Protein AF-A0A091G1X2-F1 (afdb_monomer_lite)

Radius of gyration: 13.29 Å; chains: 1; bounding box: 31×38×31 Å

Sequence (80 aa):
MKIETEFSIGDE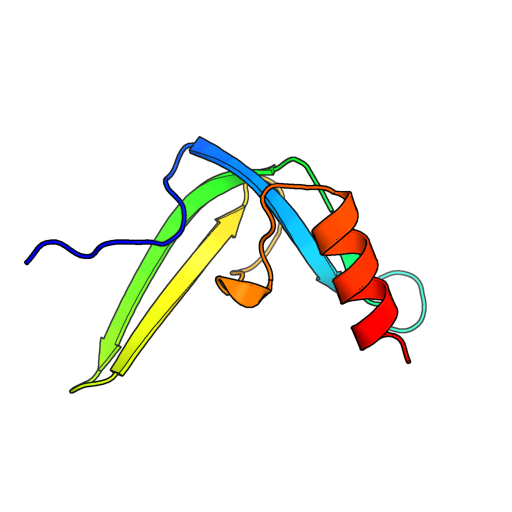VWAICRGTKTIGKYEAIGPKKIDYIEVCVDGDIVQESYECKGLSGFYFPDELFKTREAAEITAEALNK

Structure (mmCIF, N/CA/C/O backbone):
data_AF-A0A091G1X2-F1
#
_entry.id   AF-A0A091G1X2-F1
#
loop_
_atom_site.group_PDB
_atom_site.id
_atom_site.type_symbol
_atom_site.label_atom_id
_atom_site.label_alt_id
_atom_site.label_comp_id
_atom_site.label_asym_id
_atom_site.label_entity_id
_atom_site.label_seq_id
_atom_site.pdbx_PDB_ins_code
_atom_site.Cartn_x
_atom_site.Cartn_y
_atom_site.Cartn_z
_atom_site.occupancy
_atom_site.B_iso_or_equiv
_atom_site.auth_seq_id
_atom_site.auth_comp_id
_atom_site.auth_asym_id
_atom_site.auth_atom_id
_atom_site.pdbx_PDB_model_num
ATOM 1 N N . MET A 1 1 ? -12.437 -19.558 -10.674 1.00 63.66 1 MET A N 1
ATOM 2 C CA . MET A 1 1 ? -11.065 -19.314 -10.187 1.00 63.66 1 MET A CA 1
ATOM 3 C C . MET A 1 1 ? -11.175 -18.378 -8.997 1.00 63.66 1 MET A C 1
ATOM 5 O O . MET A 1 1 ? -11.883 -17.388 -9.120 1.00 63.66 1 MET A O 1
ATOM 9 N N . LYS A 1 2 ? -10.596 -18.732 -7.845 1.00 70.69 2 LYS A N 1
ATOM 10 C CA . LYS A 1 2 ? -10.496 -17.836 -6.686 1.00 70.69 2 LYS A CA 1
ATOM 11 C C . LYS A 1 2 ? -9.079 -17.274 -6.706 1.00 70.69 2 LYS A C 1
ATOM 13 O O . LYS A 1 2 ? -8.144 -18.065 -6.775 1.00 70.69 2 LYS A O 1
ATOM 18 N N . ILE A 1 3 ? -8.948 -15.955 -6.715 1.00 75.00 3 ILE A N 1
ATOM 19 C CA . ILE A 1 3 ? -7.658 -15.278 -6.601 1.00 75.00 3 ILE A CA 1
ATOM 20 C C . ILE A 1 3 ? -7.539 -14.853 -5.142 1.00 75.00 3 ILE A C 1
ATOM 22 O O . ILE A 1 3 ? -8.454 -14.220 -4.617 1.00 75.00 3 ILE A O 1
ATOM 26 N N . GLU A 1 4 ? -6.481 -15.300 -4.473 1.00 84.88 4 GLU A N 1
ATOM 27 C CA . GLU A 1 4 ? -6.176 -14.884 -3.106 1.00 84.88 4 GLU A CA 1
ATOM 28 C C . GLU A 1 4 ? -5.218 -13.700 -3.183 1.00 84.88 4 GLU A C 1
ATOM 30 O O . GLU A 1 4 ? -4.154 -13.807 -3.785 1.00 84.88 4 GLU A O 1
ATOM 35 N N . THR A 1 5 ? -5.660 -12.577 -2.632 1.00 87.25 5 THR A N 1
ATOM 36 C CA . THR A 1 5 ? -4.956 -11.295 -2.584 1.00 87.25 5 THR A CA 1
ATOM 37 C C . THR A 1 5 ? -4.321 -11.134 -1.204 1.00 87.25 5 THR A C 1
ATOM 39 O O . THR A 1 5 ? -4.860 -11.646 -0.214 1.00 87.25 5 THR A O 1
ATOM 42 N N . GLU A 1 6 ? -3.177 -10.457 -1.099 1.00 91.00 6 GLU A N 1
ATOM 43 C CA . GLU A 1 6 ? -2.532 -10.239 0.210 1.00 91.00 6 GLU A CA 1
ATOM 44 C C . GLU A 1 6 ? -3.387 -9.349 1.126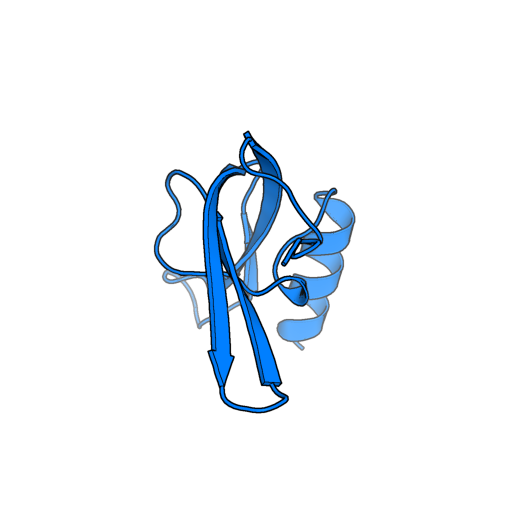 1.00 91.00 6 GLU A C 1
ATOM 46 O O . GLU A 1 6 ? -3.484 -9.590 2.337 1.00 91.00 6 GLU A O 1
ATOM 51 N N . PHE A 1 7 ? -4.047 -8.355 0.531 1.00 93.94 7 PHE A N 1
ATOM 52 C CA . PHE A 1 7 ? -4.967 -7.448 1.206 1.00 93.94 7 PHE A CA 1
ATOM 53 C C . PHE A 1 7 ? -6.383 -7.546 0.628 1.00 93.94 7 PHE A C 1
ATOM 55 O O . PHE A 1 7 ? -6.609 -8.065 -0.466 1.00 93.94 7 PHE A O 1
ATOM 62 N N . SER A 1 8 ? -7.362 -7.041 1.374 1.00 95.31 8 SER A N 1
ATOM 63 C CA . SER A 1 8 ? -8.771 -6.999 0.980 1.00 95.31 8 SER A CA 1
ATOM 64 C C . SER A 1 8 ? -9.288 -5.568 0.838 1.00 95.31 8 SER A C 1
ATOM 66 O O . SER A 1 8 ? -8.819 -4.644 1.502 1.00 95.31 8 SER A O 1
ATOM 68 N N . ILE A 1 9 ? -10.320 -5.380 0.006 1.00 95.31 9 ILE A N 1
ATOM 69 C CA . ILE A 1 9 ? -11.048 -4.105 -0.056 1.00 95.31 9 ILE A CA 1
ATOM 70 C C . ILE A 1 9 ? -11.584 -3.775 1.342 1.00 95.31 9 ILE A C 1
ATOM 72 O O . ILE A 1 9 ? -12.288 -4.575 1.960 1.00 95.31 9 ILE A O 1
ATOM 76 N N . GLY A 1 10 ? -11.278 -2.571 1.815 1.00 95.94 10 GLY A N 1
ATOM 77 C CA . GLY A 1 10 ? -11.631 -2.076 3.140 1.00 95.94 10 GLY A CA 1
ATOM 78 C C . GLY A 1 10 ? -10.517 -2.183 4.183 1.00 95.94 10 GLY A C 1
ATOM 79 O O . GLY A 1 10 ? -10.638 -1.504 5.208 1.00 95.94 10 GLY A O 1
ATOM 80 N N . ASP A 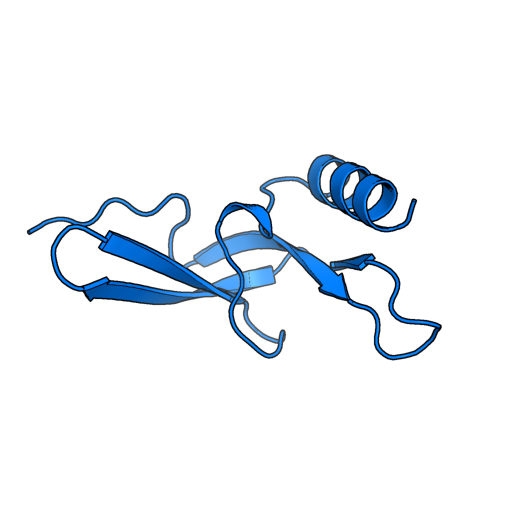1 11 ? -9.449 -2.947 3.924 1.00 97.31 11 ASP A N 1
ATOM 81 C CA . ASP A 1 11 ? -8.286 -3.015 4.813 1.00 97.31 11 ASP A CA 1
ATOM 82 C C . ASP A 1 11 ? -7.613 -1.644 4.931 1.00 97.31 11 ASP A C 1
ATOM 84 O O . ASP A 1 11 ? -7.496 -0.901 3.952 1.00 97.31 11 ASP A O 1
ATOM 88 N N . GLU A 1 12 ? -7.170 -1.307 6.144 1.00 97.88 12 GLU A N 1
ATOM 89 C CA . GLU A 1 12 ? -6.392 -0.101 6.419 1.00 97.88 12 GLU A CA 1
ATOM 90 C C . GLU A 1 12 ? -4.895 -0.409 6.340 1.00 97.88 12 GLU A C 1
ATOM 92 O O . GLU A 1 12 ? -4.364 -1.198 7.122 1.00 97.88 12 GLU A O 1
ATOM 97 N N . VAL A 1 13 ? -4.213 0.245 5.402 1.00 97.56 13 VAL A N 1
ATOM 98 C CA . VAL A 1 13 ? -2.796 0.038 5.093 1.00 97.56 13 VAL A CA 1
ATOM 99 C C . VAL A 1 13 ? -2.020 1.352 5.112 1.00 97.56 13 VAL A C 1
ATOM 101 O O . VAL A 1 13 ? -2.580 2.446 5.003 1.00 97.56 13 VAL A O 1
ATOM 104 N N . TRP A 1 14 ? -0.708 1.244 5.256 1.00 97.62 14 TRP A N 1
ATOM 105 C CA . TRP A 1 14 ? 0.254 2.321 5.066 1.00 97.62 14 TRP A CA 1
ATOM 106 C C . TRP A 1 14 ? 0.967 2.093 3.740 1.00 97.62 14 TRP A C 1
ATOM 108 O O . TRP A 1 14 ? 1.586 1.050 3.559 1.00 97.62 14 TRP A O 1
ATOM 118 N N . ALA A 1 15 ? 0.876 3.053 2.826 1.00 95.62 15 ALA A N 1
ATOM 119 C CA . ALA A 1 15 ? 1.539 2.990 1.531 1.00 95.62 15 ALA A CA 1
ATOM 120 C C . ALA A 1 15 ? 2.870 3.741 1.583 1.00 95.62 15 ALA A C 1
ATOM 122 O O . ALA A 1 15 ? 2.950 4.807 2.197 1.00 95.62 15 ALA A O 1
ATOM 123 N N . ILE A 1 16 ? 3.901 3.246 0.906 1.00 94.50 16 ILE A N 1
ATOM 124 C CA . ILE A 1 16 ? 5.098 4.047 0.633 1.00 94.50 16 ILE A CA 1
ATOM 125 C C . ILE A 1 16 ? 4.889 4.834 -0.660 1.00 94.50 16 ILE A C 1
ATOM 127 O O . ILE A 1 16 ? 4.464 4.303 -1.678 1.00 94.50 16 ILE A O 1
ATOM 131 N N . CYS A 1 17 ? 5.143 6.136 -0.622 1.00 89.81 17 CYS A N 1
ATOM 132 C CA . CYS A 1 17 ? 4.968 7.019 -1.769 1.00 89.81 17 CYS A CA 1
ATOM 133 C C . CYS A 1 17 ? 6.223 7.842 -1.985 1.00 89.81 17 CYS A C 1
ATOM 135 O O . CYS A 1 17 ? 6.866 8.277 -1.031 1.00 89.81 17 CYS A O 1
ATOM 137 N N . ARG A 1 18 ? 6.543 8.126 -3.245 1.00 84.62 18 ARG A N 1
ATOM 138 C 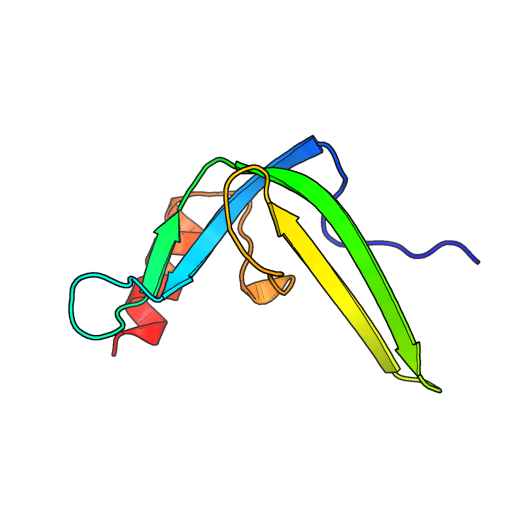CA . ARG A 1 18 ? 7.613 9.063 -3.569 1.00 84.62 18 ARG A CA 1
ATOM 139 C C . ARG A 1 18 ? 7.095 10.498 -3.439 1.00 84.62 18 ARG A C 1
ATOM 141 O O . ARG A 1 18 ? 6.258 10.936 -4.227 1.00 84.62 18 ARG A O 1
ATOM 148 N N . GLY A 1 19 ? 7.593 11.227 -2.448 1.00 69.06 19 GLY A N 1
ATOM 149 C CA . GLY A 1 19 ? 7.184 12.591 -2.142 1.00 69.06 19 GLY A CA 1
ATOM 150 C C . GLY A 1 19 ? 7.415 13.552 -3.307 1.00 69.06 19 GLY A C 1
ATOM 151 O O . GLY A 1 19 ? 8.479 13.577 -3.933 1.00 69.06 19 GLY A O 1
ATOM 152 N N . THR A 1 20 ? 6.413 14.386 -3.587 1.00 62.47 20 THR A N 1
ATOM 153 C CA . THR A 1 20 ? 6.420 15.327 -4.722 1.00 62.47 20 THR A CA 1
ATOM 154 C C . THR A 1 20 ? 7.098 16.663 -4.409 1.00 62.47 20 THR A C 1
ATOM 156 O O . THR A 1 20 ? 7.456 17.396 -5.328 1.00 62.47 20 THR A O 1
ATOM 159 N N . LYS A 1 21 ? 7.286 17.003 -3.124 1.00 56.75 21 LYS A N 1
ATOM 160 C CA . LYS A 1 21 ? 7.702 18.354 -2.694 1.00 56.75 21 LYS A CA 1
ATOM 161 C C . LYS A 1 21 ? 9.206 18.547 -2.496 1.00 56.75 21 LYS A C 1
ATOM 163 O O . LYS A 1 21 ? 9.674 19.678 -2.584 1.00 56.75 21 LYS A O 1
ATOM 168 N N . THR A 1 22 ? 9.975 17.484 -2.264 1.00 49.56 22 THR A N 1
ATOM 169 C CA . THR A 1 22 ? 11.415 17.610 -1.988 1.00 49.56 22 THR A CA 1
ATOM 170 C C . THR A 1 22 ? 12.149 16.370 -2.478 1.00 49.56 22 THR A C 1
ATOM 172 O O . THR A 1 22 ? 12.035 15.318 -1.863 1.00 49.56 22 THR A O 1
ATOM 175 N N . ILE A 1 23 ? 12.871 16.500 -3.599 1.00 55.34 23 ILE A N 1
ATOM 176 C CA . ILE A 1 23 ? 13.820 15.518 -4.165 1.00 55.34 23 ILE A CA 1
ATOM 177 C C . ILE A 1 23 ? 13.397 14.057 -3.923 1.00 55.34 23 ILE A C 1
ATOM 179 O O . ILE A 1 23 ? 14.087 13.324 -3.228 1.00 55.34 23 ILE A O 1
ATOM 183 N N . GLY A 1 24 ? 12.242 13.651 -4.460 1.00 67.69 24 GLY A N 1
ATOM 184 C CA . GLY A 1 24 ? 11.860 12.252 -4.675 1.00 67.69 24 GLY A CA 1
ATOM 185 C C . GLY A 1 24 ? 12.145 11.256 -3.546 1.00 67.69 24 GLY A C 1
ATOM 186 O O . GLY A 1 24 ? 12.506 10.123 -3.869 1.00 67.69 24 GLY A O 1
ATOM 187 N N . LYS A 1 25 ? 12.021 11.659 -2.275 1.00 85.06 25 LYS A N 1
ATOM 188 C CA . LYS A 1 25 ? 12.192 10.758 -1.131 1.00 85.06 25 LYS A CA 1
ATOM 189 C C . LYS A 1 25 ? 10.950 9.904 -0.937 1.00 85.06 25 LYS A C 1
ATOM 191 O O . LYS A 1 25 ? 9.841 10.405 -1.087 1.00 85.06 25 LYS A O 1
ATOM 196 N N . TYR A 1 26 ? 11.137 8.643 -0.585 1.00 91.62 26 TYR A N 1
ATOM 197 C CA . TYR A 1 26 ? 10.053 7.772 -0.160 1.00 91.62 26 TYR A CA 1
ATOM 198 C C . TYR A 1 26 ? 9.592 8.153 1.247 1.00 91.62 26 TYR A C 1
ATOM 200 O O . TYR A 1 26 ? 10.413 8.430 2.124 1.00 91.62 26 TYR A O 1
ATOM 208 N N . GLU A 1 27 ? 8.282 8.175 1.448 1.00 92.75 27 GLU A N 1
ATOM 209 C CA . GLU A 1 27 ? 7.621 8.473 2.714 1.00 92.75 27 GLU A CA 1
ATOM 210 C C . GLU A 1 27 ? 6.433 7.531 2.933 1.00 92.75 27 GLU A C 1
ATOM 212 O O . GLU A 1 27 ? 5.759 7.135 1.981 1.00 92.75 27 GLU A O 1
ATOM 217 N N . ALA A 1 28 ? 6.178 7.167 4.190 1.00 94.38 28 ALA A N 1
ATOM 218 C CA . ALA A 1 28 ? 5.016 6.373 4.567 1.00 94.38 28 ALA A CA 1
ATOM 219 C C . ALA A 1 28 ? 3.771 7.269 4.674 1.00 94.38 28 ALA A C 1
ATOM 221 O O . ALA A 1 28 ? 3.749 8.238 5.435 1.00 94.38 28 ALA A O 1
ATOM 222 N N . ILE A 1 29 ? 2.711 6.923 3.946 1.00 93.62 29 ILE A N 1
ATOM 223 C CA . ILE A 1 29 ? 1.439 7.644 3.911 1.00 93.62 29 ILE A CA 1
ATOM 224 C C . ILE A 1 29 ? 0.320 6.703 4.353 1.00 93.62 29 ILE A C 1
ATOM 226 O O . ILE A 1 29 ? 0.078 5.663 3.746 1.00 93.62 29 ILE A O 1
ATOM 230 N N . GLY A 1 30 ? -0.402 7.075 5.408 1.00 92.31 30 GLY A N 1
ATOM 231 C CA . GLY A 1 30 ? -1.447 6.218 5.951 1.00 92.31 30 GLY A CA 1
ATOM 232 C C . GLY A 1 30 ? -2.029 6.681 7.288 1.00 92.31 30 GLY A C 1
ATOM 233 O O . GLY A 1 30 ? -1.664 7.752 7.782 1.00 92.31 30 GLY A O 1
ATOM 234 N N . PRO A 1 31 ? -2.955 5.888 7.857 1.00 95.94 31 PRO A N 1
ATOM 235 C CA . PRO A 1 31 ? -3.569 4.724 7.216 1.00 95.94 31 PRO A CA 1
ATOM 236 C C . PRO A 1 31 ? -4.536 5.146 6.094 1.00 95.94 31 PRO A C 1
ATOM 238 O O . PRO A 1 31 ? -5.172 6.203 6.161 1.00 95.94 31 PRO A O 1
ATOM 241 N N . LYS A 1 32 ? -4.640 4.327 5.048 1.00 96.44 32 LYS A N 1
ATOM 242 C CA . LYS A 1 32 ? -5.572 4.479 3.924 1.00 96.44 32 LYS A CA 1
ATOM 243 C C . LYS A 1 32 ? -6.320 3.179 3.703 1.00 96.44 32 LYS A C 1
ATOM 245 O O . LYS A 1 32 ? -5.775 2.107 3.925 1.00 96.44 32 LYS A O 1
ATOM 250 N N . LYS A 1 33 ? -7.576 3.291 3.278 1.00 97.62 33 LYS A N 1
ATOM 251 C CA . LYS A 1 33 ? -8.390 2.122 2.948 1.00 97.62 33 LYS A CA 1
ATOM 252 C C . LYS A 1 33 ? -8.139 1.708 1.516 1.00 97.62 33 LYS A C 1
ATOM 254 O O . LYS A 1 33 ? -8.178 2.574 0.647 1.00 97.62 33 LYS A O 1
ATOM 259 N N . ILE A 1 34 ? -7.977 0.416 1.283 1.00 97.38 34 ILE A N 1
ATOM 260 C CA . ILE A 1 34 ? -8.035 -0.140 -0.068 1.00 97.38 34 ILE A CA 1
ATOM 261 C C . ILE A 1 34 ? -9.480 -0.042 -0.552 1.00 97.38 34 ILE A C 1
ATOM 263 O O . ILE A 1 34 ? -10.396 -0.514 0.127 1.00 97.38 34 ILE A O 1
ATOM 267 N N . ASP A 1 35 ? -9.706 0.592 -1.694 1.00 97.00 35 ASP A N 1
ATOM 268 C CA . ASP A 1 35 ? -11.032 0.721 -2.307 1.00 97.00 35 ASP A CA 1
ATOM 269 C C . ASP A 1 35 ? -11.149 0.017 -3.658 1.00 97.00 35 ASP A C 1
ATOM 271 O O . ASP A 1 35 ? -12.270 -0.256 -4.096 1.00 97.00 35 ASP A O 1
ATOM 275 N N . TYR A 1 36 ? -10.025 -0.375 -4.257 1.00 95.44 36 TYR A N 1
ATOM 276 C CA . TYR A 1 36 ? -9.994 -1.186 -5.465 1.00 95.44 36 TYR A CA 1
ATOM 277 C C . TYR A 1 36 ? -8.751 -2.087 -5.510 1.00 95.44 36 TYR A C 1
ATOM 279 O O . TYR A 1 36 ? -7.693 -1.747 -4.982 1.00 95.44 36 TYR A O 1
ATOM 287 N N . ILE A 1 37 ? -8.907 -3.263 -6.121 1.00 95.56 37 ILE A N 1
ATOM 288 C CA . ILE A 1 37 ? -7.837 -4.238 -6.353 1.00 95.56 37 ILE A CA 1
ATOM 289 C C . ILE A 1 37 ? -7.905 -4.638 -7.824 1.00 95.56 37 ILE A C 1
ATOM 291 O O . ILE A 1 37 ? -8.963 -5.052 -8.304 1.00 95.56 37 ILE A O 1
ATOM 295 N N . GLU A 1 38 ? -6.779 -4.542 -8.520 1.00 94.75 38 GLU A N 1
ATOM 296 C CA . GLU A 1 38 ? -6.608 -5.030 -9.882 1.00 94.75 38 GLU A CA 1
ATOM 297 C C . GLU A 1 38 ? -5.732 -6.275 -9.880 1.00 94.75 38 GLU A C 1
ATOM 299 O O . GLU A 1 38 ? -4.639 -6.285 -9.315 1.00 94.75 38 GLU A O 1
ATOM 304 N N . VAL A 1 39 ? -6.199 -7.318 -10.565 1.00 93.19 39 VAL A N 1
ATOM 305 C CA . VAL A 1 39 ? -5.393 -8.507 -10.831 1.00 93.19 39 VAL A CA 1
ATOM 306 C C . VAL A 1 39 ? -5.326 -8.727 -12.335 1.00 93.19 39 VAL A C 1
ATOM 308 O O . VAL A 1 39 ? -6.339 -9.016 -12.974 1.00 93.19 39 VAL A O 1
ATOM 311 N N . CYS A 1 40 ? -4.124 -8.604 -12.890 1.00 92.56 40 CYS A N 1
ATOM 312 C CA . CYS A 1 40 ? -3.835 -8.878 -14.290 1.00 92.56 40 CYS A CA 1
ATOM 313 C C . CYS A 1 40 ? -3.217 -10.274 -14.424 1.00 92.56 40 CYS A C 1
ATOM 315 O O . CYS A 1 40 ? -2.301 -10.629 -13.680 1.00 92.56 40 CYS A O 1
ATOM 317 N N . VAL A 1 41 ? -3.724 -11.069 -15.368 1.00 92.12 41 VAL A N 1
ATOM 318 C CA . VAL A 1 41 ? -3.212 -12.412 -15.666 1.00 92.12 41 VAL A CA 1
ATOM 319 C C . VAL A 1 41 ? -2.770 -12.444 -17.124 1.00 92.12 41 VAL A C 1
ATOM 321 O O . VAL A 1 41 ? -3.609 -12.330 -18.019 1.00 92.12 41 VAL A O 1
ATOM 324 N N . ASP A 1 42 ? -1.467 -12.610 -17.352 1.00 91.25 42 ASP A N 1
ATOM 325 C CA . ASP A 1 42 ? -0.866 -12.758 -18.682 1.00 91.25 42 ASP A CA 1
ATOM 326 C C . ASP A 1 42 ? -0.015 -14.035 -18.729 1.00 91.25 42 ASP A C 1
ATOM 328 O O . ASP A 1 42 ? 1.079 -14.116 -18.163 1.00 91.25 42 ASP A O 1
ATOM 332 N N . GLY A 1 43 ? -0.562 -15.078 -19.356 1.00 89.31 43 GLY A N 1
ATOM 333 C CA . GLY A 1 43 ? 0.019 -16.419 -19.329 1.00 89.31 43 GLY A CA 1
ATOM 334 C C . GLY A 1 43 ? 0.120 -16.968 -17.903 1.00 89.31 43 GLY A C 1
ATOM 335 O O . GLY A 1 43 ? -0.893 -17.117 -17.221 1.00 89.31 43 GLY A O 1
ATOM 336 N N . ASP A 1 44 ? 1.347 -17.263 -17.470 1.00 90.75 44 ASP A N 1
ATOM 337 C CA . ASP A 1 44 ? 1.663 -17.766 -16.124 1.00 90.75 44 ASP A CA 1
ATOM 338 C C . ASP A 1 44 ? 1.982 -16.643 -15.117 1.00 90.75 44 ASP A C 1
ATOM 340 O O . ASP A 1 44 ? 2.305 -16.914 -13.959 1.00 90.75 44 ASP A O 1
ATOM 344 N N . ILE A 1 45 ? 1.924 -15.377 -15.543 1.00 87.56 45 ILE A N 1
ATOM 345 C CA . ILE A 1 45 ? 2.216 -14.221 -14.693 1.00 87.56 45 ILE A CA 1
ATOM 346 C C . ILE A 1 45 ? 0.907 -13.685 -14.117 1.00 87.56 45 ILE A C 1
ATOM 348 O O . ILE A 1 45 ? -0.021 -13.349 -14.853 1.00 87.56 45 ILE A O 1
ATOM 352 N N . VAL A 1 46 ? 0.859 -13.569 -12.789 1.00 89.38 46 VAL A N 1
ATOM 353 C CA . VAL A 1 46 ? -0.213 -12.891 -12.053 1.00 89.38 46 VAL A CA 1
ATOM 354 C C . VAL A 1 46 ? 0.381 -11.646 -11.411 1.00 89.38 46 VAL A C 1
ATOM 356 O O . VAL A 1 46 ? 1.269 -11.753 -10.566 1.00 89.38 46 VAL A O 1
ATOM 359 N N . GLN A 1 47 ? -0.093 -10.473 -11.823 1.00 91.62 47 GLN A N 1
ATOM 360 C CA . GLN A 1 47 ? 0.283 -9.197 -11.227 1.00 91.62 47 GLN A CA 1
ATOM 361 C C . GLN A 1 47 ? -0.896 -8.640 -10.445 1.00 91.62 47 GLN A C 1
ATOM 363 O O . GLN A 1 47 ? -2.005 -8.521 -10.964 1.00 91.62 47 GLN A O 1
ATOM 368 N N . GLU A 1 48 ? -0.630 -8.281 -9.200 1.00 94.56 48 GLU A N 1
ATOM 369 C CA . GLU A 1 48 ? -1.594 -7.680 -8.298 1.00 94.56 48 GLU A CA 1
ATOM 370 C C . GLU A 1 48 ? -1.219 -6.224 -8.038 1.00 94.56 48 GLU A C 1
ATOM 372 O O . GLU A 1 48 ? -0.049 -5.912 -7.813 1.00 94.56 48 GLU A O 1
ATOM 377 N N . SER A 1 49 ? -2.210 -5.338 -8.063 1.00 95.62 49 SER A N 1
ATOM 378 C CA . SER A 1 49 ? -2.036 -3.953 -7.653 1.00 95.62 49 SER A CA 1
ATOM 379 C C . SER A 1 49 ? -3.275 -3.419 -6.935 1.00 95.62 49 SER A C 1
ATOM 381 O O . SER A 1 49 ? -4.392 -3.907 -7.115 1.00 95.62 49 SER A O 1
ATOM 383 N N . TYR A 1 50 ? -3.065 -2.423 -6.086 1.00 96.31 50 TYR A N 1
ATOM 384 C CA . TYR A 1 50 ? -4.049 -1.928 -5.135 1.00 96.31 50 TYR A CA 1
ATOM 385 C C . TYR A 1 50 ? -4.210 -0.421 -5.277 1.00 96.31 50 TYR A C 1
ATOM 387 O O . TYR A 1 50 ? -3.224 0.314 -5.319 1.00 96.31 50 TYR A O 1
ATOM 395 N N . GLU A 1 51 ? -5.447 0.059 -5.277 1.00 96.06 51 GLU A N 1
ATOM 396 C CA . GLU A 1 51 ? -5.743 1.482 -5.133 1.00 96.06 51 GLU A CA 1
ATOM 397 C C . GLU A 1 51 ? -6.128 1.775 -3.681 1.00 96.06 51 GLU A C 1
ATOM 399 O O . GLU A 1 51 ? -6.875 1.032 -3.036 1.00 96.06 51 GLU A O 1
ATOM 404 N N . CYS A 1 52 ? -5.570 2.861 -3.153 1.00 95.31 52 CYS A N 1
ATOM 405 C CA . CYS A 1 52 ? -5.827 3.323 -1.800 1.00 95.31 52 CYS A CA 1
ATOM 406 C C . CYS A 1 52 ? -6.626 4.624 -1.842 1.00 95.31 52 CYS A C 1
ATOM 408 O O . CYS A 1 52 ? -6.175 5.628 -2.397 1.00 95.31 52 CYS A O 1
ATOM 410 N N . LYS A 1 53 ? -7.758 4.656 -1.139 1.00 92.44 53 LYS A N 1
ATOM 411 C CA . LYS A 1 53 ? -8.679 5.790 -1.122 1.00 92.44 53 LYS A CA 1
ATOM 412 C C . LYS A 1 53 ? -7.985 7.107 -0.781 1.00 92.44 53 LYS A C 1
ATOM 414 O O . LYS A 1 53 ? -7.507 7.320 0.338 1.00 92.44 53 LYS A O 1
ATOM 419 N N . GLY A 1 54 ? -8.031 8.050 -1.717 1.00 89.12 54 GLY A N 1
ATOM 420 C CA . GLY A 1 54 ? -7.457 9.386 -1.546 1.00 89.12 54 GLY A CA 1
ATOM 421 C C . GLY A 1 54 ? -5.937 9.444 -1.714 1.00 89.12 54 GLY A C 1
ATOM 422 O O . GLY A 1 54 ? -5.344 10.469 -1.373 1.00 89.12 54 GLY A O 1
ATOM 423 N N . LEU A 1 55 ? -5.324 8.369 -2.208 1.00 90.00 55 LEU A N 1
ATOM 424 C CA . LEU A 1 55 ? -4.030 8.391 -2.876 1.00 90.00 55 LEU A CA 1
ATOM 425 C C . LEU A 1 55 ? -4.255 8.284 -4.387 1.00 90.00 55 LEU A C 1
ATOM 427 O O . LEU A 1 55 ? -5.332 7.908 -4.840 1.00 90.00 55 LEU A O 1
ATOM 431 N N . SER A 1 56 ? -3.257 8.687 -5.166 1.00 86.12 56 SER A N 1
ATOM 432 C CA . SER A 1 56 ? -3.299 8.604 -6.624 1.00 86.12 56 SER A CA 1
ATOM 433 C C . SER A 1 56 ? -2.383 7.488 -7.108 1.00 86.12 56 SER A C 1
ATOM 435 O O . SER A 1 56 ? -1.202 7.505 -6.760 1.00 86.12 56 SER A O 1
ATOM 437 N N . GLY A 1 57 ? -2.894 6.619 -7.977 1.00 88.06 57 GLY A N 1
ATOM 438 C CA . GLY A 1 57 ? -2.132 5.533 -8.591 1.00 88.06 57 GLY A CA 1
ATOM 439 C C . GLY A 1 57 ? -2.365 4.180 -7.926 1.00 88.06 57 GLY A C 1
ATOM 440 O O . GLY A 1 57 ? -3.151 4.060 -6.987 1.00 88.06 57 GLY A O 1
ATOM 441 N N . PHE A 1 58 ? -1.668 3.176 -8.451 1.00 93.00 58 PHE A N 1
ATOM 442 C CA . PHE A 1 58 ? -1.697 1.808 -7.95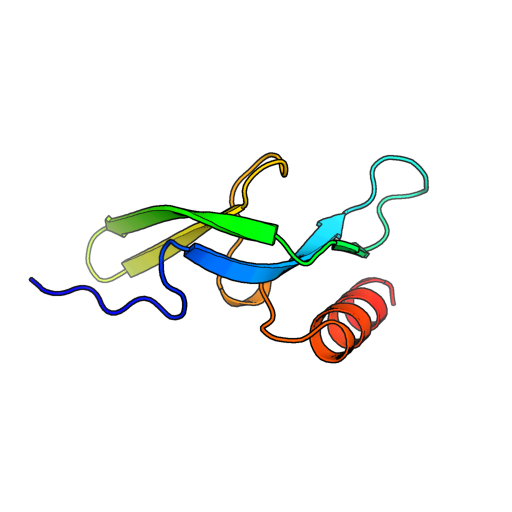4 1.00 93.00 58 PHE A CA 1
ATOM 443 C C . PHE A 1 58 ? -0.414 1.495 -7.198 1.00 93.00 58 PHE A C 1
ATOM 445 O O . PHE A 1 58 ? 0.659 1.970 -7.572 1.00 93.00 58 PHE A O 1
ATOM 452 N N . TYR A 1 59 ? -0.558 0.685 -6.160 1.00 94.62 59 TYR A N 1
ATOM 453 C CA . TYR A 1 59 ? 0.516 0.216 -5.300 1.00 94.62 59 TYR A CA 1
ATOM 454 C C . TYR A 1 59 ? 0.651 -1.292 -5.442 1.00 94.62 59 TYR A C 1
ATOM 456 O O . TYR A 1 59 ? -0.352 -2.001 -5.542 1.00 94.62 59 TYR A O 1
ATOM 464 N N . PHE A 1 60 ? 1.878 -1.784 -5.432 1.00 94.81 60 PHE A N 1
ATOM 465 C CA . PHE A 1 60 ? 2.161 -3.211 -5.371 1.00 94.81 60 PHE A CA 1
ATOM 466 C C . PHE A 1 60 ? 2.076 -3.735 -3.930 1.00 94.81 60 PHE A C 1
ATOM 468 O O . PHE A 1 60 ? 2.132 -2.944 -2.982 1.00 94.81 60 PHE A O 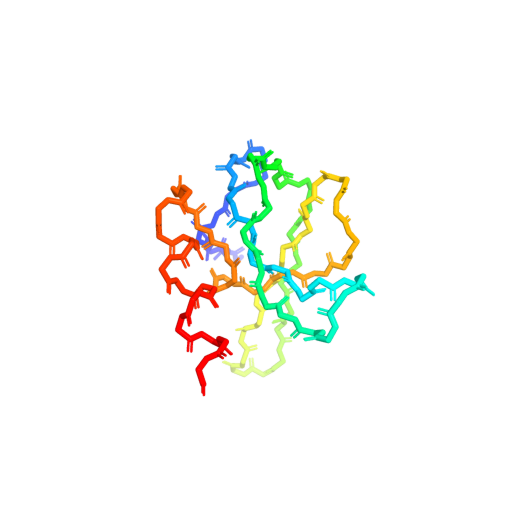1
ATOM 475 N N . PRO A 1 61 ? 1.923 -5.061 -3.732 1.00 94.31 61 PRO A N 1
ATOM 476 C CA . PRO A 1 61 ? 1.862 -5.641 -2.391 1.00 94.31 61 PRO A CA 1
ATOM 477 C C . PRO A 1 61 ? 3.045 -5.238 -1.492 1.00 94.31 61 PRO A C 1
ATOM 479 O O . PRO A 1 61 ? 2.852 -4.948 -0.316 1.00 94.31 61 PRO A O 1
ATOM 482 N N . ASP A 1 62 ? 4.254 -5.137 -2.050 1.00 94.50 62 ASP A N 1
ATOM 483 C CA . ASP A 1 62 ? 5.482 -4.747 -1.344 1.00 94.50 62 ASP A CA 1
ATOM 484 C C . ASP A 1 62 ? 5.595 -3.239 -1.055 1.00 94.50 62 ASP A C 1
ATOM 486 O O . ASP A 1 62 ? 6.489 -2.807 -0.323 1.00 94.50 62 ASP A O 1
ATOM 490 N N . GLU A 1 63 ? 4.668 -2.436 -1.577 1.00 95.25 63 GLU A N 1
ATOM 491 C CA . GLU A 1 63 ? 4.543 -1.007 -1.289 1.00 95.25 63 GLU A CA 1
ATOM 492 C C . GLU A 1 63 ? 3.486 -0.711 -0.209 1.00 95.25 63 GLU A C 1
ATOM 494 O O . GLU A 1 63 ? 3.331 0.443 0.209 1.00 95.25 63 GLU A O 1
ATOM 499 N N . LEU A 1 64 ? 2.770 -1.735 0.269 1.00 96.88 64 LEU A N 1
ATOM 500 C CA . LEU A 1 64 ? 1.718 -1.630 1.275 1.00 96.88 64 LEU A CA 1
ATOM 501 C C . LEU A 1 64 ? 2.080 -2.380 2.558 1.00 96.88 64 LEU A C 1
ATOM 503 O O . LEU A 1 64 ? 2.573 -3.502 2.553 1.00 96.88 64 LEU A O 1
ATOM 507 N N . PHE A 1 65 ? 1.779 -1.768 3.701 1.00 97.62 65 PHE A N 1
ATOM 508 C CA . PHE A 1 65 ? 2.150 -2.299 5.008 1.00 97.62 65 PHE A CA 1
ATOM 509 C C . PHE A 1 65 ? 0.983 -2.231 5.988 1.00 97.62 65 PHE A C 1
ATOM 511 O O . PHE A 1 65 ? 0.265 -1.235 6.075 1.00 97.62 65 PHE A O 1
ATOM 518 N N . LYS A 1 66 ? 0.832 -3.270 6.816 1.00 96.44 66 LYS A N 1
ATOM 519 C CA . LYS A 1 66 ? -0.181 -3.303 7.891 1.00 96.44 66 LYS A CA 1
ATOM 520 C C . LYS A 1 66 ? 0.142 -2.349 9.043 1.00 96.44 66 LYS A C 1
ATOM 522 O O . LYS A 1 66 ? -0.733 -2.026 9.842 1.00 96.44 66 LYS A O 1
ATOM 527 N N . THR A 1 67 ? 1.394 -1.903 9.157 1.00 97.31 67 THR A N 1
ATOM 528 C CA . THR A 1 67 ? 1.846 -1.005 10.223 1.00 97.31 67 THR A CA 1
ATOM 529 C C . THR A 1 67 ? 2.643 0.163 9.662 1.00 97.31 67 THR A C 1
ATOM 531 O O . THR A 1 67 ? 3.344 0.045 8.658 1.00 97.31 67 THR A O 1
ATOM 534 N N . ARG A 1 68 ? 2.560 1.297 10.364 1.00 97.19 68 ARG A N 1
ATOM 535 C CA . ARG A 1 68 ? 3.344 2.496 10.063 1.00 97.19 68 ARG A CA 1
ATOM 536 C C . ARG A 1 68 ? 4.845 2.234 10.138 1.00 97.19 68 ARG A C 1
ATOM 538 O O . ARG A 1 68 ? 5.575 2.632 9.244 1.00 97.19 68 ARG A O 1
ATOM 545 N N . GLU A 1 69 ? 5.278 1.562 11.201 1.00 97.75 69 GLU A N 1
ATOM 546 C CA . GLU A 1 69 ? 6.691 1.285 11.475 1.00 97.75 69 GLU A CA 1
ATOM 547 C C . GLU A 1 69 ? 7.349 0.513 10.326 1.00 97.75 69 GLU A C 1
ATOM 549 O O . GLU A 1 69 ? 8.422 0.893 9.866 1.00 97.75 69 GLU A O 1
ATOM 554 N N . ALA A 1 70 ? 6.679 -0.518 9.799 1.00 97.19 70 ALA A N 1
ATOM 555 C CA . ALA A 1 70 ? 7.200 -1.280 8.668 1.00 97.19 70 ALA A CA 1
ATOM 556 C C . ALA A 1 70 ? 7.319 -0.416 7.400 1.00 97.19 70 ALA A C 1
ATOM 558 O O . ALA A 1 70 ? 8.338 -0.477 6.715 1.00 97.19 70 ALA A O 1
ATOM 559 N N . ALA A 1 71 ? 6.324 0.434 7.124 1.00 96.56 71 ALA A N 1
ATOM 560 C CA . ALA A 1 71 ? 6.378 1.360 5.993 1.00 96.56 71 ALA A CA 1
ATOM 561 C C . ALA A 1 71 ? 7.516 2.386 6.134 1.00 96.56 71 ALA A C 1
ATOM 563 O O . ALA A 1 71 ? 8.213 2.669 5.161 1.00 96.56 71 ALA A O 1
ATOM 564 N N . GLU A 1 72 ? 7.726 2.935 7.334 1.00 95.81 72 GLU A N 1
ATOM 565 C CA . GLU A 1 72 ? 8.794 3.905 7.604 1.00 95.81 72 GLU A CA 1
ATOM 566 C C . GLU A 1 72 ? 10.184 3.275 7.444 1.00 95.81 72 GLU A C 1
ATOM 568 O O . GLU A 1 72 ? 11.030 3.858 6.767 1.00 95.81 72 GLU A O 1
ATOM 573 N N . ILE A 1 73 ? 10.400 2.059 7.960 1.00 96.69 73 ILE A N 1
ATOM 574 C CA . ILE A 1 73 ? 11.661 1.319 7.782 1.00 96.69 73 ILE A CA 1
ATOM 575 C C . ILE A 1 73 ? 11.961 1.104 6.292 1.00 96.69 73 ILE A C 1
ATOM 577 O O . ILE A 1 73 ? 13.085 1.347 5.842 1.00 96.69 73 ILE A O 1
ATOM 581 N N . THR A 1 74 ? 10.963 0.681 5.512 1.00 96.00 74 THR A N 1
ATOM 582 C CA . THR A 1 74 ? 11.121 0.475 4.066 1.00 96.00 74 THR A CA 1
ATOM 583 C C . THR A 1 74 ? 11.409 1.787 3.340 1.00 96.00 74 THR A C 1
ATOM 585 O O . THR A 1 74 ? 12.335 1.859 2.530 1.00 96.00 74 THR A O 1
ATOM 588 N N . ALA A 1 75 ? 10.668 2.851 3.655 1.00 93.88 75 ALA A N 1
ATOM 589 C CA . ALA A 1 75 ? 10.876 4.166 3.061 1.00 93.88 75 ALA A CA 1
ATOM 590 C C . ALA A 1 75 ? 12.284 4.714 3.359 1.00 93.88 75 ALA A C 1
ATOM 592 O O . ALA A 1 75 ? 12.952 5.241 2.468 1.00 93.88 75 ALA A O 1
ATOM 593 N N . GLU A 1 76 ? 12.778 4.557 4.590 1.00 94.06 76 GLU A N 1
ATOM 594 C CA . GLU A 1 76 ? 14.149 4.919 4.961 1.00 94.06 76 GLU A CA 1
ATOM 595 C C . GLU A 1 76 ? 15.198 4.105 4.199 1.00 94.06 76 GLU A C 1
ATOM 597 O O . GLU A 1 76 ? 16.223 4.662 3.800 1.00 94.06 76 GLU A O 1
ATOM 602 N N . ALA A 1 77 ? 14.957 2.810 3.979 1.00 94.00 77 ALA A N 1
ATOM 603 C CA . ALA A 1 77 ? 15.855 1.956 3.209 1.00 94.00 77 ALA A CA 1
ATOM 604 C C . ALA A 1 77 ? 15.941 2.386 1.735 1.00 94.00 77 ALA A C 1
ATOM 606 O O . ALA A 1 77 ? 17.041 2.443 1.192 1.00 94.00 77 ALA A O 1
ATOM 607 N N . LEU A 1 78 ? 14.813 2.753 1.116 1.00 91.50 78 LEU A N 1
ATOM 608 C CA . LEU A 1 78 ? 14.749 3.211 -0.280 1.00 91.50 78 LEU A CA 1
ATOM 609 C C . LEU A 1 78 ? 15.339 4.611 -0.509 1.00 91.50 78 LEU A C 1
ATOM 611 O O . LEU A 1 78 ? 15.571 5.011 -1.648 1.00 91.50 78 LEU A O 1
ATOM 615 N N . ASN A 1 79 ? 15.554 5.375 0.561 1.00 90.12 79 ASN A N 1
ATOM 616 C CA . ASN A 1 79 ? 16.142 6.712 0.506 1.00 90.12 79 ASN A CA 1
ATOM 617 C C . ASN A 1 79 ? 17.679 6.727 0.613 1.00 90.12 79 ASN A C 1
ATOM 619 O O . ASN A 1 79 ? 18.259 7.815 0.536 1.00 90.12 79 ASN A O 1
ATOM 623 N N . LYS A 1 80 ? 18.320 5.577 0.853 1.00 82.88 80 LYS A N 1
ATOM 624 C CA . LYS A 1 80 ? 19.782 5.431 0.978 1.00 82.88 80 LYS A CA 1
ATOM 625 C C . LYS A 1 80 ? 20.437 5.180 -0.374 1.00 82.88 80 LYS A C 1
ATOM 627 O O . LYS A 1 80 ? 21.548 5.723 -0.559 1.00 82.88 80 LYS A O 1
#

pLDDT: mean 90.1, std 10.45, range [49.56, 97.88]

Foldseek 3Di:
DDDDDPDDAQQFKWFWDQDPPPDRATDTDTRFGFHDKDWDDDPPDIFIWTDTPPDDDTDGPVRIGNDRVVNHVVSVVVRD

Secondary structure (DSSP, 8-state):
-PPPPSS-TT-EEEEEEE-SSSTT-EEEEEEEEEEEEEEEEETTEEEEEEEETTS-SEE-GGGEESSHHHHHHHHHHHT-